Protein AF-A0A8J3EQ85-F1 (afdb_monomer_lite)

Radius of gyration: 36.55 Å; chains: 1; bounding box: 62×34×98 Å

Organism: NCBI:txid1566827

pLDDT: mean 76.48, std 21.14, range [42.12, 97.69]

Foldseek 3Di:
DDPDVPDDDDLVNLVVVLVVLVVVCVVPNDPSVVVNVVSVVVSVVVVVVVVVVVVVVVVVVVVVVVVVPDDPPPPDPPDDDPPDDDDDDDDDDDDDD

Sequence (97 aa):
MQFDPKRSYSDDDIERAMATVARVIELHGEAYWPILERLEAELESRRARSARLARHLKRFALAQGRRRIASPRGRPPCDPAPCAHEVDGSCQTTGPY

Structure (mmCIF, N/CA/C/O backbone):
data_AF-A0A8J3EQ85-F1
#
_entry.id   AF-A0A8J3EQ85-F1
#
loop_
_atom_site.group_PDB
_atom_site.id
_atom_site.type_symbol
_atom_site.label_atom_id
_atom_site.label_alt_id
_atom_site.label_comp_id
_atom_site.label_asym_id
_atom_site.label_entity_id
_atom_site.label_seq_id
_atom_site.pdbx_PDB_ins_code
_atom_site.Cartn_x
_atom_site.Cartn_y
_atom_site.Cartn_z
_atom_site.occupancy
_atom_site.B_iso_or_equiv
_atom_site.auth_seq_id
_atom_site.auth_comp_id
_atom_site.auth_asym_id
_atom_site.auth_atom_id
_atom_site.pdbx_PDB_model_num
ATOM 1 N N . MET A 1 1 ? 0.179 -17.311 15.929 1.00 43.53 1 MET A N 1
ATOM 2 C CA . MET A 1 1 ? 0.119 -16.717 14.577 1.00 43.53 1 MET A CA 1
ATOM 3 C C . MET A 1 1 ? 1.511 -16.810 13.969 1.00 43.53 1 MET A C 1
ATOM 5 O O . MET A 1 1 ? 2.441 -16.317 14.591 1.00 43.53 1 MET A O 1
ATOM 9 N N . GLN A 1 2 ? 1.686 -17.526 12.855 1.00 49.78 2 GLN A N 1
ATOM 10 C CA . GLN A 1 2 ? 2.992 -17.672 12.198 1.00 49.78 2 GLN A CA 1
ATOM 11 C C . GLN A 1 2 ? 3.240 -16.452 11.304 1.00 49.78 2 GLN A C 1
ATOM 13 O O . GLN A 1 2 ? 2.528 -16.251 10.323 1.00 49.78 2 GLN A O 1
ATOM 18 N N . PHE A 1 3 ? 4.227 -15.631 11.658 1.00 53.00 3 PHE A N 1
ATOM 19 C CA . PHE A 1 3 ? 4.803 -14.655 10.738 1.00 53.00 3 PHE A CA 1
ATOM 20 C C . PHE A 1 3 ? 5.815 -15.402 9.881 1.00 53.00 3 PHE A C 1
ATOM 22 O O . PHE A 1 3 ? 6.889 -15.742 10.366 1.00 53.00 3 PHE A O 1
ATOM 29 N N . ASP A 1 4 ? 5.449 -15.713 8.642 1.00 58.34 4 ASP A N 1
ATOM 30 C CA . ASP A 1 4 ? 6.366 -16.346 7.703 1.00 58.34 4 ASP A CA 1
ATOM 31 C C . ASP A 1 4 ? 7.170 -15.248 6.980 1.00 58.34 4 ASP A C 1
ATOM 33 O O . ASP A 1 4 ? 6.616 -14.543 6.127 1.00 58.34 4 ASP A O 1
ATOM 37 N N . PRO A 1 5 ? 8.457 -15.039 7.322 1.00 62.81 5 PRO A N 1
ATOM 38 C CA . PRO A 1 5 ? 9.253 -13.925 6.807 1.00 62.81 5 PRO A CA 1
ATOM 39 C C . PRO A 1 5 ? 9.541 -14.037 5.303 1.00 62.81 5 PRO A C 1
ATOM 41 O O . PRO A 1 5 ? 10.019 -13.079 4.700 1.00 62.81 5 PRO A O 1
ATOM 44 N N . LYS A 1 6 ? 9.258 -15.192 4.681 1.00 63.56 6 LYS A N 1
ATOM 45 C CA . LYS A 1 6 ? 9.399 -15.405 3.233 1.00 63.56 6 LYS A CA 1
ATOM 46 C C . LYS A 1 6 ? 8.138 -15.092 2.433 1.00 63.56 6 LYS A C 1
ATOM 48 O O . LYS A 1 6 ? 8.191 -15.119 1.202 1.00 63.56 6 LYS A O 1
ATOM 53 N N . ARG A 1 7 ? 7.009 -14.802 3.083 1.00 73.56 7 ARG A N 1
ATOM 54 C CA . ARG A 1 7 ? 5.768 -14.515 2.364 1.00 73.56 7 ARG A CA 1
ATOM 55 C C . ARG A 1 7 ? 5.865 -13.138 1.709 1.00 73.56 7 ARG A C 1
ATOM 57 O O . ARG A 1 7 ? 5.881 -12.113 2.385 1.00 73.56 7 ARG A O 1
ATOM 64 N N . SER A 1 8 ? 5.951 -13.122 0.381 1.00 74.50 8 SER A N 1
ATOM 65 C CA . SER A 1 8 ? 5.800 -11.892 -0.391 1.00 74.50 8 SER A CA 1
ATOM 66 C C . SER A 1 8 ? 4.312 -11.573 -0.499 1.00 74.50 8 SER A C 1
ATOM 68 O O . SER A 1 8 ? 3.525 -12.381 -0.983 1.00 74.50 8 SER A O 1
ATOM 70 N N . TYR A 1 9 ? 3.924 -10.411 0.015 1.00 85.56 9 TYR A N 1
ATOM 71 C CA . TYR A 1 9 ? 2.583 -9.860 -0.168 1.00 85.56 9 TYR A CA 1
ATOM 72 C C . TYR A 1 9 ? 2.570 -9.014 -1.433 1.00 85.56 9 TYR A C 1
ATOM 74 O O . TYR A 1 9 ? 3.534 -8.279 -1.669 1.00 85.56 9 TYR A O 1
ATOM 82 N N . SER A 1 10 ? 1.510 -9.119 -2.229 1.00 90.94 10 SER A N 1
ATOM 83 C CA . SER A 1 10 ? 1.306 -8.248 -3.387 1.00 90.94 10 SER A CA 1
ATOM 84 C C . SER A 1 10 ? 0.925 -6.831 -2.948 1.00 90.94 10 SER A C 1
ATOM 86 O O . SER A 1 10 ? 0.545 -6.608 -1.796 1.00 90.94 10 SER A O 1
ATOM 88 N N . ASP A 1 11 ? 1.029 -5.866 -3.859 1.00 93.50 11 ASP A N 1
ATOM 89 C CA . ASP A 1 11 ? 0.555 -4.501 -3.606 1.00 93.50 11 ASP A CA 1
ATOM 90 C C . ASP A 1 11 ? -0.965 -4.506 -3.332 1.00 93.50 11 ASP A C 1
ATOM 92 O O . ASP A 1 11 ? -1.416 -3.880 -2.374 1.00 93.50 11 ASP A O 1
ATOM 96 N N . ASP A 1 12 ? -1.728 -5.338 -4.052 1.00 94.06 12 ASP A N 1
ATOM 97 C CA . ASP A 1 12 ? -3.166 -5.546 -3.832 1.00 94.06 12 ASP A CA 1
ATOM 98 C C . ASP A 1 12 ? -3.487 -6.069 -2.421 1.00 94.06 12 ASP A C 1
ATOM 100 O O . ASP A 1 12 ? -4.523 -5.735 -1.844 1.00 94.06 12 ASP A O 1
ATOM 104 N N . ASP A 1 13 ? -2.624 -6.911 -1.842 1.00 94.69 13 ASP A N 1
ATOM 105 C CA . ASP A 1 13 ? -2.815 -7.399 -0.470 1.00 94.69 13 ASP A CA 1
ATOM 106 C C . ASP A 1 13 ? -2.671 -6.269 0.549 1.00 94.69 13 ASP A C 1
ATOM 108 O O . ASP A 1 13 ? -3.416 -6.227 1.530 1.00 94.69 13 ASP A O 1
ATOM 112 N N . ILE A 1 14 ? -1.743 -5.339 0.308 1.00 94.81 14 ILE A N 1
ATOM 113 C CA . ILE A 1 14 ? -1.564 -4.158 1.157 1.00 94.81 14 ILE A CA 1
ATOM 114 C C . ILE A 1 14 ? -2.767 -3.227 1.017 1.00 94.81 14 ILE A C 1
ATOM 116 O O . ILE A 1 14 ? -3.288 -2.759 2.025 1.00 94.81 14 ILE A O 1
ATOM 120 N N . GLU A 1 15 ? -3.267 -3.012 -0.198 1.00 96.38 15 GLU A N 1
ATOM 121 C CA . GLU A 1 15 ? -4.471 -2.209 -0.437 1.00 96.38 15 GLU A CA 1
ATOM 122 C C . GLU A 1 15 ? -5.708 -2.790 0.259 1.00 96.38 15 GLU A C 1
ATOM 124 O O . GLU A 1 15 ? -6.441 -2.066 0.940 1.00 96.38 15 GLU A O 1
ATOM 129 N N . ARG A 1 16 ? -5.900 -4.114 0.192 1.00 97.00 16 ARG A N 1
ATOM 130 C CA . ARG A 1 16 ? -6.961 -4.809 0.940 1.00 97.00 16 ARG A CA 1
ATOM 131 C C . ARG A 1 16 ? -6.802 -4.652 2.455 1.00 97.00 16 ARG A C 1
ATOM 133 O O . ARG A 1 16 ? -7.793 -4.454 3.165 1.00 97.00 16 ARG A O 1
ATOM 140 N N . ALA A 1 17 ? -5.571 -4.723 2.961 1.00 96.25 17 ALA A N 1
ATOM 141 C CA . ALA A 1 17 ? -5.293 -4.501 4.376 1.00 96.25 17 ALA A CA 1
ATOM 142 C C . ALA A 1 17 ? -5.610 -3.056 4.797 1.00 96.25 17 ALA A C 1
ATOM 144 O O . ALA A 1 17 ? -6.246 -2.863 5.831 1.00 96.25 17 ALA A O 1
ATOM 145 N N . MET A 1 18 ? -5.259 -2.055 3.982 1.00 96.75 18 MET A N 1
ATOM 146 C CA . MET A 1 18 ? -5.600 -0.650 4.241 1.00 96.7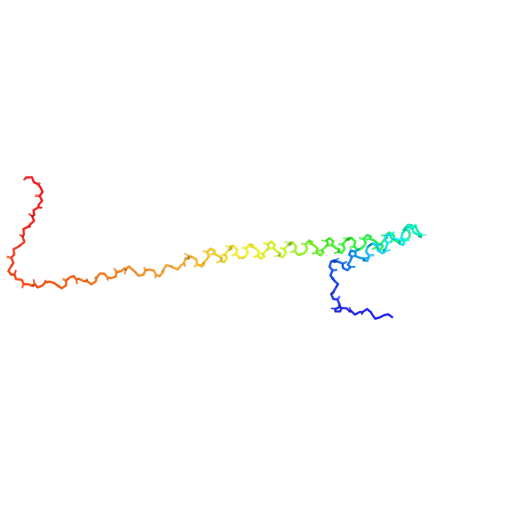5 18 MET A CA 1
ATOM 147 C C . MET A 1 18 ? -7.112 -0.435 4.308 1.00 96.75 18 MET A C 1
ATOM 149 O O . MET A 1 18 ? -7.587 0.180 5.258 1.00 96.75 18 MET A O 1
ATOM 153 N N . ALA A 1 19 ? -7.880 -1.000 3.370 1.00 97.38 19 ALA A N 1
ATOM 154 C CA . ALA A 1 19 ? -9.343 -0.914 3.396 1.00 97.38 19 ALA A CA 1
ATOM 155 C C . ALA A 1 19 ? -9.935 -1.518 4.683 1.00 97.38 19 ALA A C 1
ATOM 157 O O . ALA A 1 19 ? -10.857 -0.963 5.281 1.00 97.38 19 ALA A O 1
ATOM 158 N N . THR A 1 20 ? -9.362 -2.631 5.147 1.00 97.19 20 THR A N 1
ATOM 159 C CA . THR A 1 20 ? -9.758 -3.259 6.413 1.00 97.19 20 THR A CA 1
ATOM 160 C C . THR A 1 20 ? -9.458 -2.346 7.603 1.00 97.19 20 THR A C 1
ATOM 162 O O . THR A 1 20 ? -10.324 -2.133 8.447 1.00 97.19 20 THR A O 1
ATOM 165 N N . VAL A 1 21 ? -8.254 -1.769 7.668 1.00 96.69 21 VAL A N 1
ATOM 166 C CA . VAL A 1 21 ? -7.853 -0.864 8.759 1.00 96.69 21 VAL A CA 1
ATOM 167 C C . VAL A 1 21 ? -8.684 0.418 8.756 1.00 96.69 21 VAL A C 1
ATOM 169 O O . VAL A 1 21 ? -9.097 0.863 9.822 1.00 96.69 21 VAL A O 1
ATOM 172 N N . ALA A 1 22 ? -9.010 0.973 7.587 1.00 96.88 22 ALA A N 1
ATOM 173 C CA . ALA A 1 22 ? -9.888 2.134 7.476 1.00 96.88 22 ALA A CA 1
ATOM 174 C C . ALA A 1 22 ? -11.263 1.865 8.109 1.00 96.88 22 ALA A C 1
ATOM 176 O O . ALA A 1 22 ? -11.771 2.691 8.867 1.00 96.88 22 ALA A O 1
ATOM 177 N N . ARG A 1 23 ? -11.827 0.668 7.892 1.00 97.31 23 ARG A N 1
ATOM 178 C CA . ARG A 1 23 ? -13.079 0.259 8.542 1.00 97.31 23 ARG A CA 1
ATOM 179 C C . ARG A 1 23 ? -12.933 0.122 10.060 1.00 97.31 23 ARG A C 1
ATOM 181 O O . ARG A 1 23 ? -13.860 0.444 10.793 1.00 97.31 23 ARG A O 1
ATOM 188 N N . VAL A 1 24 ? -11.779 -0.336 10.543 1.00 97.31 24 VAL A N 1
ATOM 189 C CA . VAL A 1 24 ? -11.485 -0.401 11.985 1.00 97.31 24 VAL A CA 1
ATOM 190 C C . VAL A 1 24 ? -11.391 1.004 12.587 1.00 97.31 24 VAL A C 1
ATOM 192 O O . VAL A 1 24 ? -11.944 1.227 13.660 1.00 97.31 24 VAL A O 1
ATOM 195 N N . ILE A 1 25 ? -10.760 1.959 11.897 1.00 96.75 25 ILE A N 1
ATOM 196 C CA . ILE A 1 25 ? -10.690 3.366 12.328 1.00 96.75 25 ILE A CA 1
ATOM 197 C C . ILE A 1 25 ? -12.093 3.976 12.406 1.00 96.75 25 ILE A C 1
ATOM 199 O O . ILE A 1 25 ? -12.415 4.639 13.386 1.00 96.75 25 ILE A O 1
ATOM 203 N N . GLU A 1 26 ? -12.954 3.708 11.424 1.00 97.00 26 GLU A N 1
ATOM 204 C CA . GLU A 1 26 ? -14.348 4.170 11.440 1.00 97.00 26 GLU A CA 1
ATOM 205 C C . GLU A 1 26 ? -15.122 3.656 12.670 1.00 97.00 26 GLU A C 1
ATOM 207 O O . GLU A 1 26 ? -15.955 4.368 13.223 1.00 97.00 26 GLU A O 1
ATOM 212 N N . LEU A 1 27 ? -14.828 2.432 13.123 1.00 96.25 27 LEU A N 1
ATOM 213 C CA . LEU A 1 27 ? -15.520 1.789 14.245 1.00 96.25 27 LEU A CA 1
ATOM 214 C C . LEU A 1 27 ? -14.932 2.129 15.620 1.00 96.25 27 LEU A C 1
ATOM 216 O O . LEU A 1 27 ? -15.668 2.177 16.604 1.00 96.25 27 LEU A O 1
ATOM 220 N N . HIS A 1 28 ? -13.616 2.317 15.708 1.00 94.06 28 HIS A N 1
ATOM 221 C CA . HIS A 1 28 ? -12.895 2.404 16.981 1.00 94.06 28 HIS A CA 1
ATOM 222 C C . HIS A 1 28 ? -12.104 3.707 17.170 1.00 94.06 28 HIS A C 1
ATOM 224 O O . HIS A 1 28 ? -11.508 3.916 18.228 1.00 94.06 28 HIS A O 1
ATOM 230 N N . GLY A 1 29 ? -12.110 4.593 16.176 1.00 92.44 29 GLY A N 1
ATOM 231 C CA . GLY A 1 29 ? -11.471 5.900 16.230 1.00 92.44 29 GLY A CA 1
ATOM 232 C C . GLY A 1 29 ? -9.961 5.871 15.984 1.00 92.44 29 GLY A C 1
ATOM 233 O O . GLY A 1 29 ? -9.400 4.962 15.370 1.00 92.44 29 GLY A O 1
ATOM 234 N N . GLU A 1 30 ? -9.292 6.918 16.461 1.00 92.62 30 GLU A N 1
ATOM 235 C CA . GLU A 1 30 ? -7.960 7.313 15.991 1.00 92.62 30 GLU A CA 1
ATOM 236 C C . GLU A 1 30 ? -6.808 6.382 16.394 1.00 92.62 30 GLU A C 1
ATOM 238 O O . GLU A 1 30 ? -5.726 6.459 15.817 1.00 92.62 30 GLU A O 1
ATOM 243 N N . ALA A 1 31 ? -7.022 5.461 17.337 1.00 95.31 31 ALA A N 1
ATOM 244 C CA . ALA A 1 31 ? -5.971 4.580 17.854 1.00 95.31 31 ALA A CA 1
ATOM 245 C C . ALA A 1 31 ? -5.294 3.708 16.774 1.00 95.31 31 ALA A C 1
ATOM 247 O O . ALA A 1 31 ? -4.172 3.239 16.967 1.00 95.31 31 ALA A O 1
ATOM 248 N N . TYR A 1 32 ? -5.964 3.492 15.639 1.00 94.69 32 TYR A N 1
ATOM 249 C CA . TYR A 1 32 ? -5.496 2.628 14.554 1.00 94.69 32 TYR A CA 1
ATOM 250 C C . TYR A 1 32 ? -4.845 3.395 13.394 1.00 94.69 32 TYR A C 1
ATOM 252 O O . TYR A 1 32 ? -4.290 2.756 12.497 1.00 94.69 32 TYR A O 1
ATOM 260 N N . TRP A 1 33 ? -4.834 4.734 13.426 1.00 96.44 33 TRP A N 1
ATOM 261 C CA . TRP A 1 33 ? -4.150 5.564 12.425 1.00 96.44 33 TRP A CA 1
ATOM 262 C C . TRP A 1 33 ? -2.692 5.160 12.176 1.00 96.44 33 TRP A C 1
ATOM 264 O O . TRP A 1 33 ? -2.340 4.972 11.011 1.00 96.44 33 TRP A O 1
ATOM 274 N N . PRO A 1 34 ? -1.866 4.893 13.211 1.00 97.56 34 PRO A N 1
ATOM 275 C CA . PRO A 1 34 ? -0.471 4.506 12.996 1.00 97.56 34 PRO A CA 1
ATOM 276 C C . PRO A 1 34 ? -0.298 3.225 12.170 1.00 97.56 34 PRO A C 1
ATOM 278 O O . PRO A 1 34 ? 0.767 2.979 11.605 1.00 97.56 34 PRO A O 1
ATOM 281 N N . ILE A 1 35 ? -1.315 2.360 12.117 1.00 96.50 35 ILE A N 1
ATOM 282 C CA . ILE A 1 35 ? -1.280 1.149 11.291 1.00 96.50 35 ILE A CA 1
ATOM 283 C C . ILE A 1 35 ? -1.541 1.511 9.830 1.00 96.50 35 ILE A C 1
ATOM 285 O O . ILE A 1 35 ? -0.825 1.026 8.955 1.00 96.50 35 ILE A O 1
ATOM 289 N N . LEU A 1 36 ? -2.533 2.368 9.574 1.00 96.94 36 LEU A N 1
ATOM 290 C CA . LEU A 1 36 ? -2.860 2.822 8.226 1.00 96.94 36 LEU A CA 1
ATOM 291 C C . LEU A 1 36 ? -1.671 3.557 7.596 1.00 96.94 36 LEU A C 1
ATOM 293 O O . LEU A 1 36 ? -1.225 3.166 6.521 1.00 96.94 36 LEU A O 1
ATOM 297 N N . GLU A 1 37 ? -1.077 4.506 8.321 1.00 97.50 37 GLU A N 1
ATOM 298 C CA . GLU A 1 37 ? 0.086 5.277 7.857 1.00 97.50 37 GLU A CA 1
ATOM 299 C C . GLU A 1 37 ? 1.272 4.375 7.478 1.00 97.50 37 GLU A C 1
ATOM 301 O O . GLU A 1 37 ? 1.966 4.597 6.483 1.00 97.50 37 GLU A O 1
ATOM 306 N N . ARG A 1 38 ? 1.512 3.306 8.250 1.00 97.69 38 ARG A N 1
ATOM 307 C CA . ARG A 1 38 ? 2.589 2.347 7.952 1.00 97.69 38 ARG A CA 1
ATOM 308 C C . ARG A 1 38 ? 2.316 1.550 6.682 1.00 97.69 38 ARG A C 1
ATOM 310 O O . ARG A 1 38 ? 3.261 1.260 5.949 1.00 97.69 38 ARG A O 1
ATOM 317 N N . LEU A 1 39 ? 1.062 1.182 6.424 1.00 96.88 39 LEU A N 1
ATOM 318 C CA . LEU A 1 39 ? 0.683 0.475 5.200 1.00 96.88 39 LEU A CA 1
ATOM 319 C C . LEU A 1 39 ? 0.811 1.382 3.971 1.00 96.88 39 LEU A C 1
ATOM 321 O O . LEU A 1 39 ? 1.353 0.944 2.955 1.00 96.88 39 LEU A O 1
ATOM 325 N N . GLU A 1 40 ? 0.399 2.645 4.085 1.00 97.19 40 GLU A N 1
ATOM 326 C CA . GLU A 1 40 ? 0.565 3.649 3.029 1.00 97.19 40 GLU A CA 1
ATOM 327 C C . GLU A 1 40 ? 2.046 3.860 2.688 1.00 97.19 40 GLU A C 1
ATOM 329 O O . GLU A 1 40 ? 2.444 3.781 1.522 1.00 97.19 40 GLU A O 1
ATOM 334 N N . ALA A 1 41 ? 2.890 4.042 3.708 1.00 97.12 41 ALA A N 1
ATOM 335 C CA . ALA A 1 41 ? 4.328 4.218 3.527 1.00 97.12 41 ALA A CA 1
ATOM 336 C C . ALA A 1 41 ? 5.003 2.990 2.887 1.00 97.12 41 ALA A C 1
ATOM 338 O O . ALA A 1 41 ? 5.888 3.129 2.036 1.00 97.12 41 ALA A O 1
ATOM 339 N N . GLU A 1 42 ? 4.594 1.778 3.272 1.00 95.56 42 GLU A N 1
ATOM 340 C CA . GLU A 1 42 ? 5.121 0.539 2.693 1.00 95.56 42 GLU A CA 1
ATOM 341 C C . GLU A 1 42 ? 4.732 0.401 1.214 1.00 95.56 42 GLU A C 1
ATOM 343 O O . GLU A 1 42 ? 5.587 0.070 0.384 1.00 95.56 42 GLU A O 1
ATOM 348 N N . LEU A 1 43 ? 3.473 0.690 0.865 1.00 95.38 43 LEU A N 1
ATOM 349 C CA . LEU A 1 43 ? 2.997 0.647 -0.518 1.00 95.38 43 LEU A CA 1
ATOM 350 C C . LEU A 1 43 ? 3.741 1.661 -1.393 1.00 95.38 43 LEU A C 1
ATOM 352 O O . LEU A 1 43 ? 4.226 1.313 -2.473 1.00 95.38 43 LEU A O 1
ATOM 356 N N . GLU A 1 44 ? 3.904 2.892 -0.910 1.00 96.3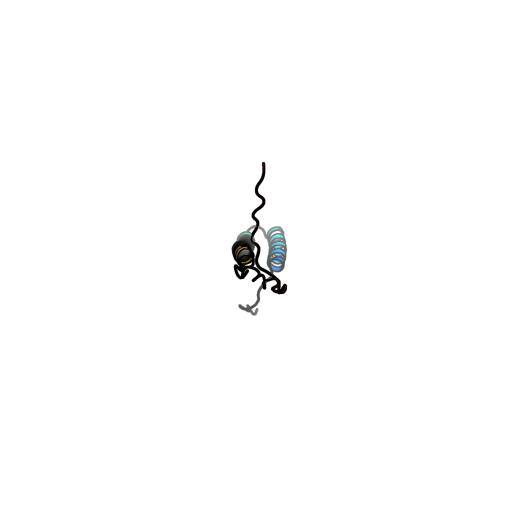8 44 GLU A N 1
ATOM 357 C CA . GLU A 1 44 ? 4.644 3.930 -1.628 1.00 96.38 44 GLU A CA 1
ATOM 358 C C . GLU A 1 44 ? 6.114 3.530 -1.826 1.00 96.38 44 GLU A C 1
ATOM 360 O O . GLU A 1 44 ? 6.650 3.591 -2.935 1.00 96.38 44 GLU A O 1
ATOM 365 N N . SER A 1 45 ? 6.763 3.003 -0.784 1.00 95.94 45 SER A N 1
ATOM 366 C CA . SER A 1 45 ? 8.135 2.488 -0.862 1.00 95.94 45 SER A CA 1
ATOM 367 C C . SER A 1 45 ? 8.285 1.373 -1.903 1.00 95.94 45 SER A C 1
ATOM 369 O O . SER A 1 45 ? 9.267 1.335 -2.659 1.00 95.94 45 SER A O 1
ATOM 371 N N . ARG A 1 46 ? 7.321 0.450 -1.982 1.00 94.81 46 ARG A N 1
ATOM 372 C CA . ARG A 1 46 ? 7.309 -0.629 -2.984 1.00 94.81 46 ARG A CA 1
ATOM 373 C C . ARG A 1 46 ? 7.156 -0.087 -4.393 1.00 94.81 46 ARG A C 1
ATOM 375 O O . ARG A 1 46 ? 7.993 -0.389 -5.248 1.00 94.81 46 ARG A O 1
ATOM 382 N N . ARG A 1 47 ? 6.164 0.772 -4.619 1.00 94.50 47 ARG A N 1
ATOM 383 C CA . ARG A 1 47 ? 5.917 1.409 -5.919 1.00 94.50 47 ARG A CA 1
ATOM 384 C C . ARG A 1 47 ? 7.128 2.219 -6.377 1.00 94.50 47 ARG A C 1
ATOM 386 O O . ARG A 1 47 ? 7.572 2.072 -7.519 1.00 94.50 47 ARG A O 1
ATOM 393 N N . ALA A 1 48 ? 7.751 2.981 -5.479 1.00 95.50 48 ALA A N 1
ATOM 394 C CA . ALA A 1 48 ? 8.963 3.742 -5.762 1.00 95.50 48 ALA A CA 1
ATOM 395 C C . ALA A 1 48 ? 10.152 2.841 -6.146 1.00 95.50 48 ALA A C 1
ATOM 397 O O . ALA A 1 48 ? 10.872 3.137 -7.109 1.00 95.50 48 ALA A O 1
ATOM 398 N N . ARG A 1 49 ? 10.365 1.722 -5.435 1.00 94.19 49 ARG A N 1
ATOM 399 C CA . ARG A 1 49 ? 11.401 0.727 -5.774 1.00 94.19 49 ARG A CA 1
ATOM 400 C C . ARG A 1 49 ? 11.152 0.101 -7.146 1.00 94.19 49 ARG A C 1
ATOM 402 O O . ARG A 1 49 ? 12.069 0.082 -7.971 1.00 94.19 49 ARG A O 1
ATOM 409 N N . SER A 1 50 ? 9.924 -0.330 -7.417 1.00 93.00 50 SER A N 1
ATOM 410 C CA . SER A 1 50 ? 9.520 -0.913 -8.702 1.00 93.00 50 SER A CA 1
ATOM 411 C C . SER A 1 50 ? 9.693 0.076 -9.856 1.00 93.00 50 SER A C 1
ATOM 413 O O . SER A 1 50 ? 10.290 -0.259 -10.881 1.00 93.00 50 SER A O 1
ATOM 415 N N . ALA A 1 51 ? 9.279 1.332 -9.674 1.00 94.62 51 ALA A N 1
ATOM 416 C CA . ALA A 1 51 ? 9.455 2.390 -10.664 1.00 94.62 51 ALA A CA 1
ATOM 417 C C . ALA A 1 51 ? 10.937 2.682 -10.944 1.00 94.62 51 ALA A C 1
ATOM 419 O O . ALA A 1 51 ? 11.336 2.824 -12.103 1.00 94.62 51 ALA A O 1
ATOM 420 N N . ARG A 1 52 ? 11.782 2.740 -9.904 1.00 95.81 52 ARG A N 1
ATOM 421 C CA . ARG A 1 52 ? 13.240 2.886 -10.059 1.00 95.81 52 ARG A CA 1
ATOM 422 C C . ARG A 1 52 ? 13.820 1.740 -10.878 1.00 95.81 52 ARG A C 1
ATOM 424 O O . ARG A 1 52 ? 14.523 2.000 -11.855 1.00 95.81 52 ARG A O 1
ATOM 431 N N . LEU A 1 53 ? 13.498 0.499 -10.522 1.00 95.00 53 LEU A N 1
ATOM 432 C CA . LEU A 1 53 ? 13.976 -0.682 -11.236 1.00 95.00 53 LEU A CA 1
ATOM 433 C C . LEU A 1 53 ? 13.552 -0.647 -12.709 1.00 95.00 53 LEU A C 1
ATOM 435 O O . LEU A 1 53 ? 14.398 -0.775 -13.593 1.00 95.00 53 LEU A O 1
ATOM 439 N N . ALA A 1 54 ? 12.276 -0.366 -12.979 1.00 94.38 54 ALA A N 1
ATOM 440 C CA . ALA A 1 54 ? 11.750 -0.250 -14.334 1.00 94.38 54 ALA A CA 1
ATOM 441 C C . ALA A 1 54 ? 12.477 0.832 -15.151 1.00 94.38 54 ALA A C 1
ATOM 443 O O . ALA A 1 54 ? 12.823 0.602 -16.311 1.00 94.38 54 ALA A O 1
ATOM 444 N N . ARG A 1 55 ? 12.769 1.999 -14.556 1.00 94.56 55 ARG A N 1
ATOM 445 C CA . ARG A 1 55 ? 13.552 3.061 -15.214 1.00 94.56 55 ARG A CA 1
ATOM 446 C C . ARG A 1 55 ? 14.952 2.585 -15.591 1.00 94.56 55 ARG A C 1
ATOM 448 O O . ARG A 1 55 ? 15.395 2.840 -16.711 1.00 94.56 55 ARG A O 1
ATOM 455 N N . HIS A 1 56 ? 15.649 1.898 -14.688 1.00 94.06 56 HIS A N 1
ATOM 456 C CA . HIS A 1 56 ? 16.982 1.370 -14.975 1.00 94.06 56 HIS A CA 1
ATOM 457 C C . HIS A 1 56 ? 16.937 0.296 -16.066 1.00 94.06 56 HIS A C 1
ATOM 459 O O . HIS A 1 56 ? 17.685 0.403 -17.036 1.00 94.06 56 HIS A O 1
ATOM 465 N N . LEU A 1 57 ? 16.017 -0.669 -15.981 1.00 93.88 57 LEU A N 1
ATOM 466 C CA . LEU A 1 57 ? 15.861 -1.717 -16.994 1.00 93.88 57 LEU A CA 1
ATOM 467 C C . LEU A 1 57 ? 15.540 -1.144 -18.382 1.00 93.88 57 LEU A C 1
ATOM 469 O O . LEU A 1 57 ? 16.182 -1.530 -19.356 1.00 93.88 57 LEU A O 1
ATOM 473 N N . LYS A 1 58 ? 14.633 -0.160 -18.480 1.00 92.44 58 LYS A N 1
ATOM 474 C CA . LYS A 1 58 ? 14.340 0.544 -19.744 1.00 92.44 58 LYS A CA 1
ATOM 475 C C . LYS A 1 58 ? 15.582 1.233 -20.315 1.00 92.44 58 LYS A C 1
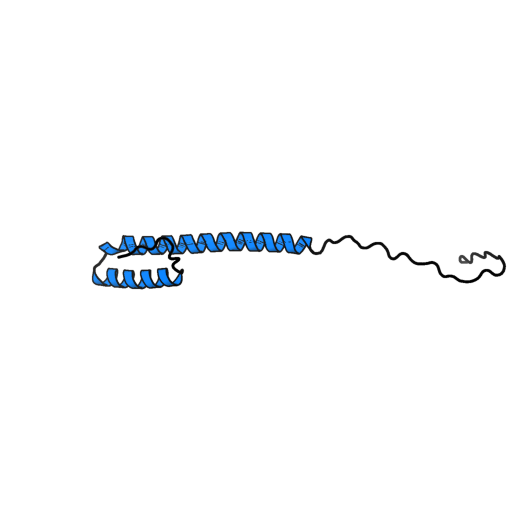ATOM 477 O O . LYS A 1 58 ? 15.871 1.089 -21.500 1.00 92.44 58 LYS A O 1
ATOM 482 N N . ARG A 1 59 ? 16.355 1.942 -19.482 1.00 90.06 59 ARG A N 1
ATOM 483 C CA . ARG A 1 59 ? 17.613 2.590 -19.902 1.00 90.06 59 ARG A CA 1
ATOM 484 C C . ARG A 1 59 ? 18.628 1.576 -20.428 1.00 90.06 59 ARG A C 1
ATOM 486 O O . ARG A 1 59 ? 19.233 1.811 -21.473 1.00 90.06 59 ARG A O 1
ATOM 493 N N . PHE A 1 60 ? 18.801 0.452 -19.734 1.00 87.31 60 PHE A N 1
ATOM 494 C CA . PHE A 1 60 ? 19.709 -0.606 -20.172 1.00 87.31 60 PHE A CA 1
ATOM 495 C C . PHE A 1 60 ? 19.241 -1.265 -21.472 1.00 87.31 60 PHE A C 1
ATOM 497 O O . PHE A 1 60 ? 20.069 -1.488 -22.352 1.00 87.31 60 PHE A O 1
ATOM 504 N N . ALA A 1 61 ? 17.941 -1.513 -21.639 1.00 84.81 61 ALA A N 1
ATOM 505 C CA . ALA A 1 61 ? 17.384 -2.054 -22.877 1.00 84.81 61 ALA A CA 1
ATOM 506 C C . ALA A 1 61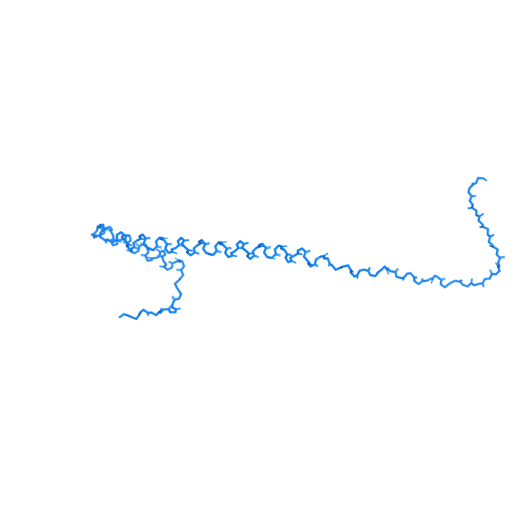 ? 17.617 -1.114 -24.075 1.00 84.81 61 ALA A C 1
ATOM 508 O O . ALA A 1 61 ? 18.104 -1.558 -25.114 1.00 84.81 61 ALA A O 1
ATOM 509 N N . LEU A 1 62 ? 17.376 0.195 -23.916 1.00 79.56 62 LEU A N 1
ATOM 510 C CA . LEU A 1 62 ? 17.649 1.200 -24.956 1.00 79.56 62 LEU A CA 1
ATOM 511 C C . LEU A 1 62 ? 19.142 1.261 -25.330 1.00 79.56 62 LEU A C 1
ATOM 513 O O . LEU A 1 62 ? 19.495 1.337 -26.508 1.00 79.56 62 LEU A O 1
ATOM 517 N N . ALA A 1 63 ? 20.034 1.180 -24.339 1.00 74.31 63 ALA A N 1
ATOM 518 C CA . ALA A 1 63 ? 21.482 1.175 -24.560 1.00 74.31 63 ALA A CA 1
ATOM 519 C C . ALA A 1 63 ? 22.001 -0.125 -25.208 1.00 74.31 63 ALA A C 1
ATOM 521 O O . ALA A 1 63 ? 23.043 -0.119 -25.868 1.00 74.31 63 ALA A O 1
ATOM 522 N N . GLN A 1 64 ? 21.305 -1.248 -25.015 1.00 62.97 64 GLN A N 1
ATOM 523 C CA . GLN A 1 64 ? 21.632 -2.532 -25.642 1.00 62.97 64 GLN A CA 1
ATOM 524 C C . GLN A 1 64 ? 21.067 -2.642 -27.066 1.00 62.97 64 GLN A C 1
ATOM 526 O O . GLN A 1 64 ? 21.759 -3.141 -27.952 1.00 62.97 64 GLN A O 1
ATOM 531 N N . GLY A 1 65 ? 19.871 -2.099 -27.323 1.00 58.91 65 GLY A N 1
ATOM 532 C CA . GLY A 1 65 ? 19.276 -2.033 -28.663 1.00 58.91 65 GLY A CA 1
ATOM 533 C C . GLY A 1 65 ? 20.127 -1.235 -29.657 1.00 58.91 65 GLY A C 1
ATOM 534 O O . GLY A 1 65 ? 20.314 -1.666 -30.790 1.00 58.91 65 GLY A O 1
ATOM 535 N N . ARG A 1 66 ? 20.761 -0.143 -29.206 1.00 54.84 66 ARG A N 1
ATOM 536 C CA . ARG A 1 66 ? 21.723 0.640 -30.009 1.00 54.84 66 ARG A CA 1
ATOM 537 C C . ARG A 1 66 ? 23.009 -0.111 -30.376 1.00 54.84 66 ARG A C 1
ATOM 539 O O . ARG A 1 66 ? 23.641 0.240 -31.363 1.00 54.84 66 ARG A O 1
ATOM 546 N N . ARG A 1 67 ? 23.402 -1.139 -29.614 1.00 53.50 67 ARG A N 1
ATOM 547 C CA . ARG A 1 67 ? 24.623 -1.924 -29.881 1.00 53.50 67 ARG A CA 1
ATOM 548 C C . ARG A 1 67 ? 24.409 -3.086 -30.849 1.00 53.50 67 ARG A C 1
ATOM 550 O O . ARG A 1 67 ? 25.377 -3.567 -31.422 1.00 53.50 67 ARG A O 1
ATOM 557 N N . ARG A 1 68 ? 23.166 -3.523 -31.073 1.00 51.38 68 ARG A N 1
ATOM 558 C CA . ARG A 1 68 ? 22.865 -4.637 -31.993 1.00 51.38 68 ARG A CA 1
ATOM 559 C C . ARG A 1 68 ? 22.804 -4.239 -33.472 1.00 51.38 68 ARG A C 1
ATOM 561 O O . ARG A 1 68 ? 22.808 -5.125 -34.315 1.00 51.38 68 ARG A O 1
ATOM 568 N N . ILE A 1 69 ? 22.813 -2.940 -33.781 1.00 52.69 69 ILE A N 1
ATOM 569 C CA . ILE A 1 69 ? 22.778 -2.406 -35.158 1.00 52.69 69 ILE A CA 1
ATOM 570 C C . ILE A 1 69 ? 24.137 -1.873 -35.641 1.00 52.69 69 ILE A C 1
ATOM 572 O O . ILE A 1 69 ? 24.218 -1.246 -36.690 1.00 52.69 69 ILE A O 1
ATOM 576 N N . ALA A 1 70 ? 25.216 -2.127 -34.899 1.00 53.25 70 ALA A N 1
ATOM 577 C CA . ALA A 1 70 ? 26.577 -1.806 -35.318 1.00 53.25 70 ALA A CA 1
ATOM 578 C C . ALA A 1 70 ? 27.406 -3.094 -35.389 1.00 53.25 70 ALA A C 1
ATOM 580 O O . ALA A 1 70 ? 28.256 -3.358 -34.543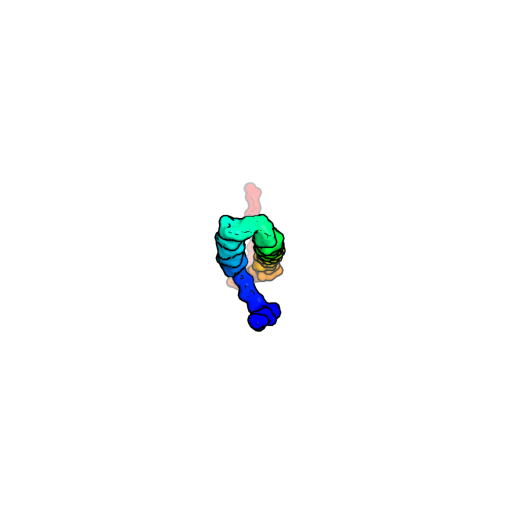 1.00 53.25 70 ALA A O 1
ATOM 581 N N . SER A 1 71 ? 27.131 -3.919 -36.401 1.00 49.41 71 SER A N 1
ATOM 582 C CA . SER A 1 71 ? 28.087 -4.918 -36.878 1.00 49.41 71 SER A CA 1
ATOM 583 C C . SER A 1 71 ? 28.740 -4.355 -38.142 1.00 49.41 71 SER A C 1
ATOM 585 O O . SER A 1 71 ? 28.169 -4.491 -39.223 1.00 49.41 71 SER A O 1
ATOM 587 N N . PRO A 1 72 ? 29.913 -3.699 -38.061 1.00 54.88 72 PRO A N 1
ATOM 588 C CA . PRO A 1 72 ? 30.676 -3.329 -39.240 1.00 54.88 72 PRO A CA 1
ATOM 589 C C . PRO A 1 72 ? 31.463 -4.565 -39.688 1.00 54.88 72 PRO A C 1
ATOM 591 O O . PRO A 1 72 ? 32.682 -4.630 -39.587 1.00 54.88 72 PRO A O 1
ATOM 594 N N . ARG A 1 73 ? 30.755 -5.603 -40.131 1.00 58.00 73 ARG A N 1
ATOM 595 C CA . ARG A 1 73 ? 31.351 -6.685 -40.922 1.00 58.00 73 ARG A CA 1
ATOM 596 C C . ARG A 1 73 ? 30.668 -6.752 -42.278 1.00 58.00 73 ARG A C 1
ATOM 598 O O . ARG A 1 73 ? 30.175 -7.789 -42.693 1.00 58.00 73 ARG A O 1
ATOM 605 N N . GLY A 1 74 ? 30.658 -5.611 -42.960 1.00 48.06 74 GLY A N 1
ATOM 606 C CA . GLY A 1 74 ? 30.559 -5.563 -44.409 1.00 48.06 74 GLY A CA 1
ATOM 607 C C . GLY A 1 74 ? 31.971 -5.563 -44.974 1.00 48.06 74 GLY A C 1
ATOM 608 O O . GLY A 1 74 ? 32.588 -4.511 -45.094 1.00 48.06 74 GLY A O 1
ATOM 609 N N . ARG A 1 75 ? 32.508 -6.746 -45.280 1.00 55.72 75 ARG A N 1
ATOM 610 C CA . ARG A 1 75 ? 33.580 -6.861 -46.275 1.00 55.72 75 ARG A CA 1
ATOM 611 C C . ARG A 1 75 ? 33.030 -6.204 -47.552 1.00 55.72 75 ARG A C 1
ATOM 613 O O . ARG A 1 75 ? 31.892 -6.534 -47.897 1.00 55.72 75 ARG A O 1
ATOM 620 N N . PRO A 1 76 ? 33.741 -5.279 -48.221 1.00 58.94 76 PRO A N 1
ATOM 621 C CA . PRO A 1 76 ? 33.273 -4.795 -49.514 1.00 58.94 76 PRO A CA 1
ATOM 622 C C . PRO A 1 76 ? 33.079 -6.009 -50.437 1.00 58.94 76 PRO A C 1
ATOM 624 O O . PRO A 1 76 ? 33.867 -6.962 -50.326 1.00 58.94 76 PRO A O 1
ATOM 627 N N . PRO A 1 77 ? 32.031 -6.034 -51.284 1.00 56.88 77 PRO A N 1
ATOM 628 C CA . PRO A 1 77 ? 31.900 -7.082 -52.282 1.00 56.88 77 PRO A CA 1
ATOM 629 C C . PRO A 1 77 ? 33.204 -7.103 -53.075 1.00 56.88 77 PRO A C 1
ATOM 631 O O . PRO A 1 77 ? 33.648 -6.097 -53.620 1.00 56.88 77 PRO A O 1
ATOM 634 N N . CYS A 1 78 ? 33.891 -8.236 -53.004 1.00 46.69 78 CYS A N 1
ATOM 635 C CA . CYS A 1 78 ? 35.010 -8.503 -53.878 1.00 46.69 78 CYS A CA 1
ATOM 636 C C . CYS A 1 78 ? 34.358 -8.726 -55.237 1.00 46.69 78 CYS A C 1
ATOM 638 O O . CYS A 1 78 ? 33.703 -9.752 -55.396 1.00 46.69 78 CYS A O 1
ATOM 640 N N . ASP A 1 79 ? 34.464 -7.776 -56.160 1.00 54.69 79 ASP A N 1
ATOM 641 C CA . ASP A 1 79 ? 34.101 -8.030 -57.550 1.00 54.69 79 ASP A CA 1
ATOM 642 C C . ASP A 1 79 ? 35.111 -9.047 -58.106 1.00 54.69 79 ASP A C 1
ATOM 644 O O . ASP A 1 79 ? 36.305 -8.731 -58.181 1.00 54.69 79 ASP A O 1
ATOM 648 N N . PRO A 1 80 ? 34.716 -10.287 -58.456 1.00 55.41 80 PRO A N 1
ATOM 649 C CA . PRO A 1 80 ? 35.556 -11.094 -59.315 1.00 55.41 80 PRO A CA 1
ATOM 650 C C . PRO A 1 80 ? 35.498 -10.471 -60.710 1.00 55.41 80 PRO A C 1
ATOM 652 O O . PRO A 1 80 ? 34.424 -10.235 -61.263 1.00 55.41 80 PRO A O 1
ATOM 655 N N . ALA A 1 81 ? 36.682 -10.175 -61.237 1.00 59.62 81 ALA A N 1
ATOM 656 C CA . ALA A 1 81 ? 36.916 -9.685 -62.584 1.00 59.62 81 ALA A CA 1
ATOM 657 C C . ALA A 1 81 ? 36.011 -10.359 -63.637 1.00 59.62 81 ALA A C 1
ATOM 659 O O . ALA A 1 81 ? 35.755 -11.564 -63.541 1.00 59.62 81 ALA A O 1
ATOM 660 N N . PRO A 1 82 ? 35.585 -9.645 -64.693 1.00 49.34 82 PRO A N 1
ATOM 661 C CA . PRO A 1 82 ? 35.039 -10.313 -65.857 1.00 49.34 82 PRO A CA 1
ATOM 662 C C . PRO A 1 82 ? 36.168 -11.094 -66.538 1.00 49.34 82 PRO A C 1
ATOM 664 O O . PRO A 1 82 ? 37.084 -10.519 -67.124 1.00 49.34 82 PRO A O 1
ATOM 667 N N . CYS A 1 83 ? 36.100 -12.422 -66.467 1.00 42.12 83 CYS A N 1
ATOM 668 C CA . CYS A 1 83 ? 36.776 -13.282 -67.426 1.00 42.12 83 CYS A CA 1
ATOM 669 C C . CYS A 1 83 ? 36.180 -12.984 -68.810 1.00 42.12 83 CYS A C 1
ATOM 671 O O . CYS A 1 83 ? 35.095 -13.467 -69.130 1.00 42.12 83 CYS A O 1
ATOM 673 N N . ALA A 1 84 ? 36.868 -12.184 -69.621 1.00 45.38 84 ALA A N 1
ATOM 674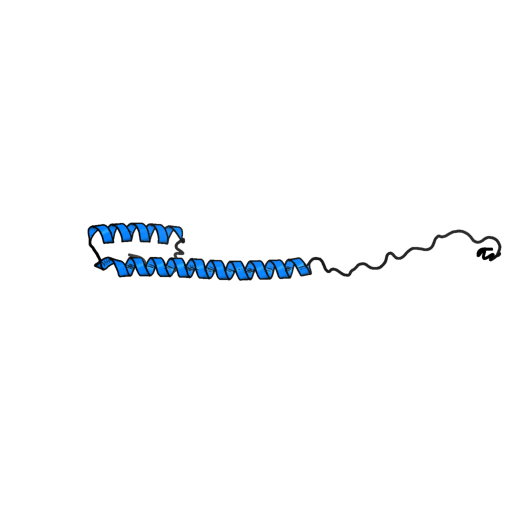 C CA . ALA A 1 84 ? 36.604 -12.069 -71.047 1.00 45.38 84 ALA A CA 1
ATOM 675 C C . ALA A 1 84 ? 37.936 -12.068 -71.802 1.00 45.38 84 ALA A C 1
ATOM 677 O O . ALA A 1 84 ? 38.802 -11.227 -71.588 1.00 45.38 84 ALA A O 1
ATOM 678 N N . HIS A 1 85 ? 38.055 -13.106 -72.620 1.00 44.03 85 HIS A N 1
ATOM 679 C CA . HIS A 1 85 ? 39.094 -13.463 -73.571 1.00 44.03 85 HIS A CA 1
ATOM 680 C C . HIS A 1 85 ? 39.928 -12.326 -74.182 1.00 44.03 85 HIS A C 1
ATOM 682 O O . HIS A 1 85 ? 39.419 -11.336 -74.699 1.00 44.03 85 HIS A O 1
ATOM 688 N N . GLU A 1 86 ? 41.226 -12.601 -74.215 1.00 44.34 86 GLU A N 1
ATOM 689 C CA . GLU A 1 86 ? 42.270 -11.982 -75.021 1.00 44.34 86 GLU A CA 1
ATOM 690 C C . GLU A 1 86 ? 42.011 -12.208 -76.522 1.00 44.34 86 GLU A C 1
ATOM 692 O O . GLU A 1 86 ? 41.921 -13.357 -76.959 1.00 44.34 86 GLU A O 1
ATOM 697 N N . VAL A 1 87 ? 41.910 -11.130 -77.307 1.00 49.00 87 VAL A N 1
ATOM 698 C CA . VAL A 1 87 ? 42.313 -11.119 -78.724 1.00 49.00 87 VAL A CA 1
ATOM 699 C C . VAL A 1 87 ? 42.672 -9.693 -79.152 1.00 49.00 87 VAL A C 1
ATOM 701 O O . VAL A 1 87 ? 41.843 -8.791 -79.083 1.00 49.00 87 VAL A O 1
ATOM 704 N N . ASP A 1 88 ? 43.925 -9.547 -79.578 1.00 45.44 88 ASP A N 1
ATOM 705 C CA . ASP A 1 88 ? 44.546 -8.448 -80.323 1.00 45.44 88 ASP A CA 1
ATOM 706 C C . ASP A 1 88 ? 44.524 -7.039 -79.711 1.00 45.44 88 ASP A C 1
ATOM 708 O O . ASP A 1 88 ? 43.533 -6.311 -79.679 1.00 45.44 88 ASP A O 1
ATOM 712 N N . GLY A 1 89 ? 45.709 -6.628 -79.255 1.00 56.44 89 GLY A N 1
ATOM 713 C CA . GLY A 1 89 ? 45.949 -5.348 -78.612 1.00 56.44 89 GLY A CA 1
ATOM 714 C C . GLY A 1 89 ? 45.583 -4.146 -79.482 1.00 56.44 89 GLY A C 1
ATOM 715 O O . GLY A 1 89 ? 46.191 -3.886 -80.517 1.00 56.44 89 GLY A O 1
ATOM 716 N N . SER A 1 90 ? 44.653 -3.334 -78.989 1.00 46.91 90 SER A N 1
ATOM 717 C CA . SER A 1 90 ? 44.579 -1.918 -79.335 1.00 46.91 90 SER A CA 1
ATOM 718 C C . SER A 1 90 ? 43.870 -1.156 -78.220 1.00 46.91 90 SER A C 1
ATOM 720 O O . SER A 1 90 ? 42.664 -1.275 -78.021 1.00 46.91 90 SER A O 1
ATOM 722 N N . CYS A 1 91 ? 44.637 -0.372 -77.467 1.00 42.97 91 CYS A N 1
ATOM 723 C CA . CYS A 1 91 ? 44.106 0.607 -76.531 1.00 42.97 91 CYS A CA 1
ATOM 724 C C . CYS A 1 91 ? 43.668 1.838 -77.334 1.00 42.97 91 CYS A C 1
ATOM 726 O O . CYS A 1 91 ? 44.527 2.549 -77.854 1.00 42.97 91 CYS A O 1
ATOM 728 N N . GLN A 1 92 ? 42.368 2.132 -77.416 1.00 46.81 92 GLN A N 1
ATOM 729 C CA . GLN A 1 92 ? 41.905 3.449 -77.864 1.00 46.81 92 GLN A CA 1
ATOM 730 C C . GLN A 1 92 ? 40.998 4.077 -76.807 1.00 46.81 92 GLN A C 1
ATOM 732 O O . GLN A 1 92 ? 39.859 3.675 -76.595 1.00 46.81 92 GLN A O 1
ATOM 737 N N . THR A 1 93 ? 41.561 5.078 -76.130 1.00 56.62 93 THR A N 1
ATOM 738 C CA . THR A 1 93 ? 40.846 6.065 -75.322 1.00 56.62 93 THR A CA 1
ATOM 739 C C . THR A 1 93 ? 40.038 6.949 -76.262 1.00 56.62 93 THR A C 1
ATOM 741 O O . THR A 1 93 ? 40.616 7.698 -77.045 1.00 56.62 93 THR A O 1
ATOM 744 N N . THR A 1 94 ? 38.713 6.918 -76.160 1.00 54.03 94 THR A N 1
ATOM 745 C CA . THR A 1 94 ? 37.858 7.969 -76.721 1.00 54.03 94 THR A CA 1
ATOM 746 C C . THR A 1 94 ? 37.349 8.839 -75.576 1.00 54.03 94 THR A C 1
ATOM 748 O O . THR A 1 94 ? 36.359 8.512 -74.921 1.00 54.03 94 THR A O 1
ATOM 751 N N . GLY A 1 95 ? 38.082 9.919 -75.299 1.00 46.69 95 GLY A N 1
ATOM 752 C CA . GLY A 1 95 ? 37.592 11.088 -74.562 1.00 46.69 95 GLY A CA 1
ATOM 753 C C . GLY A 1 95 ? 37.077 12.152 -75.544 1.00 46.69 95 GLY A C 1
ATOM 754 O O . GLY A 1 95 ? 37.408 12.074 -76.727 1.00 46.69 95 GLY A O 1
ATOM 755 N N . PRO A 1 96 ? 36.241 13.106 -75.099 1.00 58.66 96 PRO A N 1
ATOM 756 C CA . PRO A 1 96 ? 35.383 13.875 -75.990 1.00 58.66 96 PRO A CA 1
ATOM 757 C C . PRO A 1 96 ? 36.105 15.082 -76.600 1.00 58.66 96 PRO A C 1
ATOM 759 O O . PRO A 1 96 ? 36.812 15.783 -75.878 1.00 58.66 96 PRO A O 1
ATOM 762 N N . TYR A 1 97 ? 35.871 15.294 -77.898 1.00 43.03 97 TYR A N 1
ATOM 763 C CA . TYR A 1 97 ? 35.666 16.539 -78.665 1.00 43.03 97 TYR A CA 1
ATOM 764 C C . TYR A 1 97 ? 36.123 16.348 -80.113 1.00 43.03 97 TYR A C 1
ATOM 766 O O . TYR A 1 97 ? 37.283 15.931 -80.321 1.00 43.03 97 TYR A O 1
#

Secondary structure (DSSP, 8-state):
----TT-PPPHHHHHHHHHHHHHHHHHH-GGGHHHHHHHHHHHHHHHHHHHHHHHHHHHHHHHHHTTTT-----PPP--------------------